Protein AF-A0ABD1PXA6-F1 (afdb_monomer)

Sequence (136 aa):
MIGEETRKWAMEKWSGKPNVLVAFVGSGSNALGLFHEFIRDENVRLIGVEAAGNGIGTGKHSTTLAKGQVGVYHGTMSYLLQDDEGQIIESHSIGVRLEYPRVSPELSFLKDIGRAEFYTITYEEALQGKHLCISI

Radius of gyration: 15.84 Å; Cα contacts (8 Å, |Δi|>4): 248; chains: 1; bounding box: 45×28×35 Å

Structure (mmCIF, N/CA/C/O backbone):
data_AF-A0ABD1PXA6-F1
#
_entry.id   AF-A0ABD1PXA6-F1
#
loop_
_atom_site.group_PDB
_atom_site.id
_atom_site.type_symbol
_atom_site.label_atom_id
_atom_site.label_alt_id
_atom_site.label_comp_id
_atom_site.label_asym_id
_atom_site.label_entity_id
_atom_site.label_seq_id
_atom_site.pdbx_PDB_ins_code
_atom_site.Cartn_x
_atom_site.Cartn_y
_atom_site.Cartn_z
_atom_site.occupancy
_atom_site.B_iso_or_equiv
_atom_site.auth_seq_id
_atom_site.auth_comp_id
_atom_site.auth_asym_id
_atom_site.auth_atom_id
_atom_site.pdbx_PDB_model_num
ATOM 1 N N . MET A 1 1 ? 13.189 9.385 -9.444 1.00 71.06 1 MET A N 1
ATOM 2 C CA . MET A 1 1 ? 12.678 9.231 -8.055 1.00 71.06 1 MET A CA 1
ATOM 3 C C . MET A 1 1 ? 12.329 7.761 -7.808 1.00 71.06 1 MET A C 1
ATOM 5 O O . MET A 1 1 ? 11.648 7.200 -8.653 1.00 71.06 1 MET A O 1
ATOM 9 N N . ILE A 1 2 ? 12.850 7.148 -6.730 1.00 95.12 2 ILE A N 1
ATOM 10 C CA . ILE A 1 2 ? 12.773 5.728 -6.281 1.00 95.12 2 ILE A CA 1
ATOM 11 C C . ILE A 1 2 ? 12.574 4.657 -7.373 1.00 95.12 2 ILE A C 1
ATOM 13 O O . ILE A 1 2 ? 13.505 3.901 -7.640 1.00 95.12 2 ILE A O 1
ATOM 17 N N . GLY A 1 3 ? 11.393 4.537 -7.987 1.00 96.19 3 GLY A N 1
ATOM 18 C CA . GLY A 1 3 ? 11.110 3.546 -9.033 1.00 96.19 3 GLY A CA 1
ATOM 19 C C . GLY A 1 3 ? 12.040 3.646 -10.248 1.00 96.19 3 GLY A C 1
ATOM 20 O O . GLY A 1 3 ? 12.541 2.628 -10.720 1.00 96.19 3 GLY A O 1
ATOM 21 N N . GLU A 1 4 ? 12.358 4.860 -10.703 1.00 96.19 4 GLU A N 1
ATOM 22 C CA . GLU A 1 4 ? 13.308 5.081 -11.811 1.00 96.19 4 GLU A CA 1
ATOM 23 C C . GLU A 1 4 ? 14.719 4.576 -11.468 1.00 96.19 4 GLU A C 1
ATOM 25 O O . GLU A 1 4 ? 15.359 3.892 -12.268 1.00 96.19 4 GLU A O 1
ATOM 30 N N . GLU A 1 5 ? 15.195 4.875 -10.255 1.00 96.81 5 GLU A N 1
ATOM 31 C CA . GLU A 1 5 ? 16.501 4.419 -9.763 1.00 96.81 5 GLU A CA 1
ATOM 32 C C . GLU A 1 5 ? 16.506 2.902 -9.581 1.00 96.81 5 GLU A C 1
ATOM 34 O O . GLU A 1 5 ? 17.450 2.230 -9.986 1.00 96.81 5 GLU A O 1
ATOM 39 N N . THR A 1 6 ? 15.405 2.351 -9.067 1.00 96.94 6 THR A N 1
ATOM 40 C CA . THR A 1 6 ? 15.202 0.908 -8.921 1.00 96.94 6 THR A CA 1
ATOM 41 C C . THR A 1 6 ? 15.267 0.214 -10.276 1.00 96.94 6 THR A C 1
ATOM 43 O O . THR A 1 6 ? 15.970 -0.785 -10.409 1.00 96.94 6 THR A O 1
ATOM 46 N N . ARG A 1 7 ? 14.592 0.741 -11.308 1.00 96.00 7 ARG A N 1
ATOM 47 C CA . ARG A 1 7 ? 14.662 0.193 -12.670 1.00 96.00 7 ARG A CA 1
ATOM 48 C C . ARG A 1 7 ? 16.084 0.263 -13.211 1.00 96.00 7 ARG A C 1
ATOM 50 O O . ARG A 1 7 ? 16.569 -0.727 -13.754 1.00 96.00 7 ARG A O 1
ATOM 57 N N . LYS A 1 8 ? 16.745 1.414 -13.064 1.00 96.56 8 LYS A N 1
ATOM 58 C CA . LYS A 1 8 ? 18.124 1.605 -13.518 1.00 96.56 8 LYS A CA 1
ATOM 59 C C . LYS A 1 8 ? 19.056 0.573 -12.879 1.00 96.56 8 LYS A C 1
ATOM 61 O O . LYS A 1 8 ? 19.740 -0.151 -13.596 1.00 96.56 8 LYS A O 1
ATOM 66 N N . TRP A 1 9 ? 19.033 0.447 -11.554 1.00 96.75 9 TRP A N 1
ATOM 67 C CA . TRP A 1 9 ? 19.874 -0.511 -10.838 1.00 96.75 9 TRP A CA 1
ATOM 68 C C . TRP A 1 9 ? 19.517 -1.962 -11.152 1.00 96.75 9 TRP A C 1
ATOM 70 O O . TRP A 1 9 ? 20.418 -2.781 -11.289 1.00 96.75 9 TRP A O 1
ATOM 80 N N . ALA A 1 10 ? 18.235 -2.288 -11.316 1.00 95.69 10 ALA A N 1
ATOM 81 C CA . ALA A 1 10 ? 17.795 -3.625 -11.710 1.00 95.69 10 ALA A CA 1
ATOM 82 C C . ALA A 1 10 ? 18.392 -4.040 -13.067 1.00 95.69 10 ALA A C 1
ATOM 84 O O . ALA A 1 10 ? 18.964 -5.125 -13.208 1.00 95.69 10 ALA A O 1
ATOM 85 N N . MET A 1 11 ? 18.347 -3.132 -14.045 1.00 95.44 11 MET A N 1
ATOM 86 C CA . MET A 1 11 ? 18.968 -3.346 -15.351 1.00 95.44 11 MET A CA 1
ATOM 87 C C . MET A 1 11 ? 20.491 -3.483 -15.244 1.00 95.44 11 MET A C 1
ATOM 89 O O . MET A 1 11 ? 21.056 -4.395 -15.841 1.00 95.44 11 MET A O 1
ATOM 93 N N . GLU A 1 12 ? 21.156 -2.635 -14.456 1.00 96.81 12 GLU A N 1
ATOM 94 C CA . GLU A 1 12 ? 22.614 -2.680 -14.267 1.00 96.81 12 GLU A CA 1
ATOM 95 C C . GLU A 1 12 ? 23.095 -3.941 -13.527 1.00 96.81 12 GLU A C 1
ATOM 97 O O . GLU A 1 12 ? 24.168 -4.460 -13.829 1.00 96.81 12 GLU A O 1
ATOM 102 N N . LYS A 1 13 ? 22.335 -4.435 -12.541 1.00 95.69 13 LYS A N 1
ATOM 103 C CA . LYS A 1 13 ? 22.764 -5.522 -11.645 1.00 95.69 13 LYS A CA 1
ATOM 104 C C . LYS A 1 13 ? 22.387 -6.913 -12.136 1.00 95.69 13 LYS A C 1
ATOM 106 O O . LYS A 1 13 ? 23.161 -7.841 -11.920 1.00 95.69 13 LYS A O 1
ATOM 111 N N . TRP A 1 14 ? 21.224 -7.076 -12.762 1.00 94.38 14 TRP A N 1
ATOM 112 C CA . TRP A 1 14 ? 20.739 -8.393 -13.194 1.00 94.38 14 TRP A CA 1
ATOM 113 C C . TRP A 1 14 ? 20.092 -8.392 -14.586 1.00 94.38 14 TRP A C 1
ATOM 115 O O . TRP A 1 14 ? 19.471 -9.380 -14.966 1.00 94.38 14 TRP A O 1
ATOM 125 N N . SER A 1 15 ? 20.262 -7.318 -15.373 1.00 94.38 15 SER A N 1
ATOM 126 C CA . SER A 1 15 ? 19.798 -7.227 -1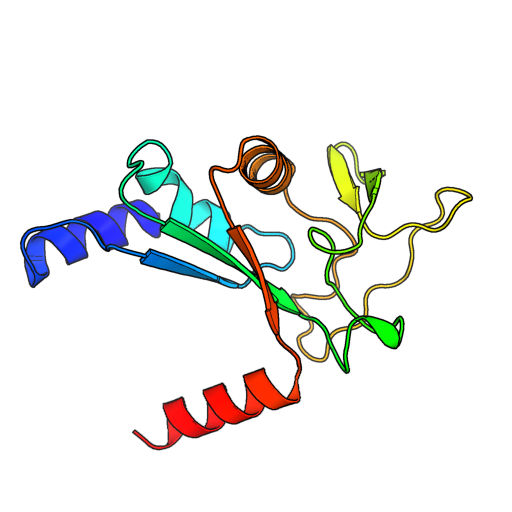6.771 1.00 94.38 15 SER A CA 1
ATOM 127 C C . SER A 1 15 ? 18.297 -7.477 -16.952 1.00 94.38 15 SER A C 1
ATOM 129 O O . SER A 1 15 ? 17.867 -8.085 -17.931 1.00 94.38 15 SER A O 1
ATOM 131 N N . GLY A 1 16 ? 17.477 -7.001 -16.014 1.00 93.50 16 GLY A N 1
ATOM 132 C CA . GLY A 1 16 ? 16.036 -7.206 -16.084 1.00 93.50 16 GLY A CA 1
ATOM 133 C C . GLY A 1 16 ? 15.242 -6.354 -15.107 1.00 93.50 16 GLY A C 1
ATOM 134 O O . GLY A 1 16 ? 15.775 -5.501 -14.401 1.00 93.50 16 GLY A O 1
ATOM 135 N N . LYS A 1 17 ? 13.934 -6.606 -15.060 1.00 94.69 17 LYS A N 1
ATOM 136 C CA . LYS A 1 17 ? 13.003 -5.962 -14.125 1.00 94.69 17 LYS A CA 1
ATOM 137 C C . LYS A 1 17 ? 12.829 -6.845 -12.880 1.00 94.69 17 LYS A C 1
ATOM 139 O O . LYS A 1 17 ? 12.954 -8.063 -13.000 1.00 94.69 17 LYS A O 1
ATOM 144 N N . PRO A 1 18 ? 12.536 -6.272 -11.702 1.00 95.94 18 PRO A N 1
ATOM 145 C CA . PRO A 1 18 ? 12.113 -7.057 -10.544 1.00 95.94 18 PRO A CA 1
ATOM 146 C C . PRO A 1 18 ? 10.853 -7.866 -10.873 1.00 95.94 18 PRO A C 1
ATOM 148 O O . PRO A 1 18 ? 9.990 -7.370 -11.588 1.00 95.94 18 PRO A O 1
ATOM 151 N N . ASN A 1 19 ? 10.693 -9.069 -10.320 1.00 96.81 19 ASN A N 1
ATOM 152 C CA . ASN A 1 19 ? 9.416 -9.794 -10.421 1.00 96.81 19 ASN A CA 1
ATOM 153 C C . ASN A 1 19 ? 8.351 -9.221 -9.477 1.00 96.81 19 ASN A C 1
ATOM 155 O O . ASN A 1 19 ? 7.156 -9.282 -9.761 1.00 96.81 19 ASN A O 1
ATOM 159 N N . VAL A 1 20 ? 8.792 -8.685 -8.339 1.00 97.94 20 VAL A N 1
ATOM 160 C CA . VAL A 1 20 ? 7.932 -8.170 -7.278 1.00 97.94 20 VAL A CA 1
ATOM 161 C C . VAL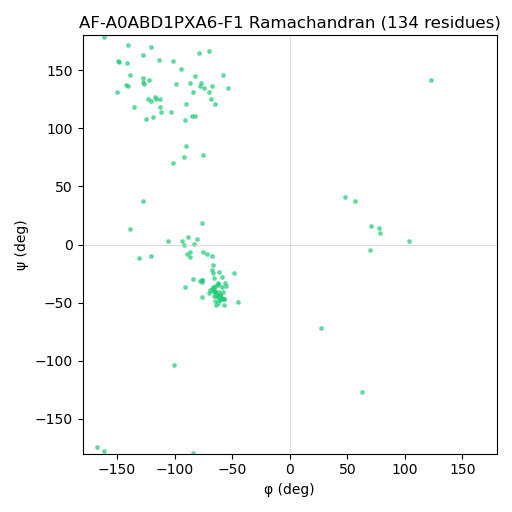 A 1 20 ? 8.556 -6.901 -6.714 1.00 97.94 20 VAL A C 1
ATOM 163 O O . VAL A 1 20 ? 9.759 -6.855 -6.456 1.00 97.94 20 VAL A O 1
ATOM 166 N N . LEU A 1 21 ? 7.727 -5.887 -6.503 1.00 97.94 21 LEU A N 1
ATOM 167 C CA . LEU A 1 21 ? 8.048 -4.698 -5.729 1.00 97.94 21 LEU A CA 1
ATOM 168 C C . LEU A 1 21 ? 7.192 -4.703 -4.474 1.00 97.94 21 LEU A C 1
ATOM 170 O O . LEU A 1 21 ? 5.969 -4.784 -4.562 1.00 97.94 21 LEU A O 1
ATOM 174 N N . VAL A 1 22 ? 7.838 -4.600 -3.318 1.00 97.25 22 VAL A N 1
ATOM 175 C CA . VAL A 1 22 ? 7.159 -4.555 -2.025 1.00 97.25 22 VAL A CA 1
ATOM 176 C C . VAL A 1 22 ? 7.450 -3.213 -1.380 1.00 97.25 22 VAL A C 1
ATOM 178 O O . VAL A 1 22 ? 8.610 -2.823 -1.241 1.00 97.25 22 VAL A O 1
ATOM 181 N N . ALA A 1 23 ? 6.398 -2.507 -0.987 1.00 95.19 23 ALA A N 1
ATOM 182 C CA . ALA A 1 23 ? 6.513 -1.272 -0.237 1.00 95.19 23 ALA A CA 1
ATOM 183 C C . ALA A 1 23 ? 5.469 -1.224 0.865 1.00 95.19 23 ALA A C 1
ATOM 185 O O . ALA A 1 23 ? 4.342 -1.693 0.738 1.00 95.19 23 ALA A O 1
ATOM 186 N N . PHE A 1 24 ? 5.860 -0.611 1.964 1.00 90.81 24 PHE A N 1
ATOM 187 C CA . PHE A 1 24 ? 4.970 -0.392 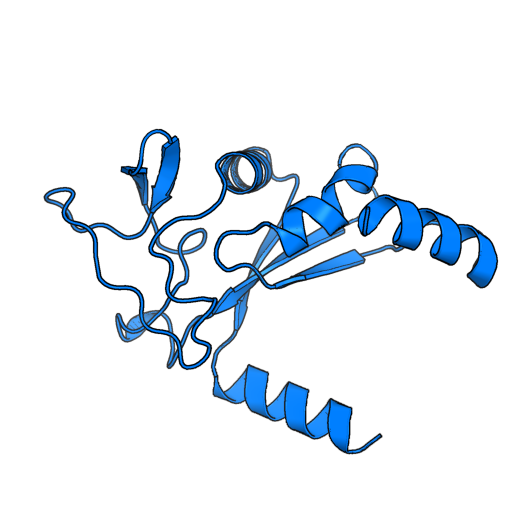3.078 1.00 90.81 24 PHE A CA 1
ATOM 188 C C . PHE A 1 24 ? 4.093 0.847 2.857 1.00 90.81 24 PHE A C 1
ATOM 190 O O . PHE A 1 24 ? 4.563 1.825 2.280 1.00 90.81 24 PHE A O 1
ATOM 197 N N . VAL A 1 25 ? 2.846 0.822 3.321 1.00 90.44 25 VAL A N 1
ATOM 198 C CA . VAL A 1 25 ? 1.793 1.794 3.009 1.00 90.44 25 VAL A CA 1
ATOM 199 C C . VAL A 1 25 ? 1.234 2.384 4.305 1.00 90.44 25 VAL A C 1
ATOM 201 O O . VAL A 1 25 ? 0.537 1.719 5.063 1.00 90.44 25 VAL A O 1
ATOM 204 N N . GLY A 1 26 ? 1.568 3.654 4.547 1.00 85.19 26 GLY A N 1
ATOM 205 C CA . GLY A 1 26 ? 0.812 4.553 5.427 1.00 85.19 26 GLY A CA 1
ATOM 206 C C . GLY A 1 26 ? -0.066 5.464 4.570 1.00 85.19 26 GLY A C 1
ATOM 207 O O . GLY A 1 26 ? -1.022 5.016 3.952 1.00 85.19 26 GLY A O 1
ATOM 208 N N . SER A 1 27 ? 0.339 6.727 4.399 1.00 82.75 27 SER A N 1
ATOM 209 C CA . SER A 1 27 ? -0.283 7.623 3.405 1.00 82.75 27 SER A CA 1
ATOM 210 C C . SER A 1 27 ? -0.023 7.209 1.946 1.00 82.75 27 SER A C 1
ATOM 212 O O . SER A 1 27 ? -0.787 7.580 1.054 1.00 82.75 27 SER A O 1
ATOM 214 N N . GLY A 1 28 ? 1.045 6.435 1.702 1.00 89.06 28 GLY A N 1
ATOM 215 C CA . GLY A 1 28 ? 1.319 5.778 0.420 1.00 89.06 28 GLY A CA 1
ATOM 216 C C . GLY A 1 28 ? 2.394 6.408 -0.470 1.00 89.06 28 GLY A C 1
ATOM 217 O O . GLY A 1 28 ? 2.627 5.913 -1.569 1.00 89.06 28 GLY A O 1
ATOM 218 N N . SER A 1 29 ? 3.075 7.472 -0.035 1.00 91.31 29 SER A N 1
ATOM 219 C CA . SER A 1 29 ? 4.025 8.207 -0.891 1.00 91.31 29 SER A CA 1
ATOM 220 C C . SER A 1 29 ? 5.254 7.394 -1.323 1.00 91.31 29 SER A C 1
ATOM 222 O O . SER A 1 29 ? 5.668 7.469 -2.477 1.00 91.31 29 SER A O 1
ATOM 224 N N . ASN A 1 30 ? 5.829 6.592 -0.426 1.00 92.50 30 ASN A N 1
ATOM 225 C CA . ASN A 1 30 ? 6.9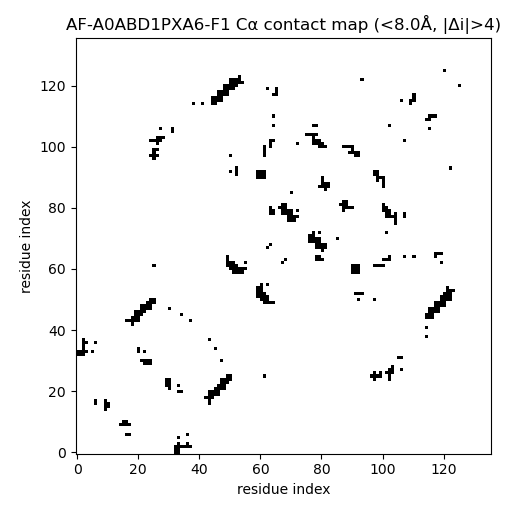51 5.697 -0.730 1.00 92.50 30 ASN A CA 1
ATOM 226 C C . ASN A 1 30 ? 6.548 4.585 -1.715 1.00 92.50 30 ASN A C 1
ATOM 228 O O . ASN A 1 30 ? 7.282 4.314 -2.662 1.00 92.50 30 ASN A O 1
ATOM 232 N N . ALA A 1 31 ? 5.381 3.972 -1.507 1.00 94.62 31 ALA A N 1
ATOM 233 C CA . ALA A 1 31 ? 4.842 2.917 -2.348 1.00 94.62 31 ALA A CA 1
ATOM 234 C C . ALA A 1 31 ? 4.539 3.453 -3.744 1.00 94.62 31 ALA A C 1
ATOM 236 O O . ALA A 1 31 ? 5.019 2.893 -4.723 1.00 94.62 31 ALA A O 1
ATOM 237 N N . LEU A 1 32 ? 3.852 4.594 -3.844 1.00 94.25 32 LEU A N 1
ATOM 238 C CA . LEU A 1 32 ? 3.586 5.236 -5.127 1.00 94.25 32 LEU A CA 1
ATOM 239 C C . LEU A 1 32 ? 4.890 5.618 -5.843 1.00 94.25 32 LEU A C 1
ATOM 241 O O . LEU A 1 32 ? 5.035 5.335 -7.028 1.00 94.25 32 LEU A O 1
ATOM 245 N N . GLY A 1 33 ? 5.867 6.180 -5.123 1.00 95.56 33 GLY A N 1
ATOM 246 C CA . GLY A 1 33 ? 7.176 6.527 -5.684 1.00 95.56 33 GLY A CA 1
ATOM 247 C C . GLY A 1 33 ? 7.970 5.324 -6.205 1.00 95.56 33 GLY A C 1
ATOM 248 O O . GLY A 1 33 ? 8.686 5.451 -7.199 1.00 95.56 33 GLY A O 1
ATOM 249 N N . LEU A 1 34 ? 7.840 4.155 -5.570 1.00 97.06 34 LEU A N 1
ATOM 250 C CA . LEU A 1 34 ? 8.444 2.907 -6.043 1.00 97.06 34 LEU A CA 1
ATOM 251 C C . LEU A 1 34 ? 7.673 2.317 -7.233 1.00 97.06 34 LEU A C 1
ATOM 253 O O . LEU A 1 34 ? 8.278 1.890 -8.214 1.00 97.06 34 LEU A O 1
ATOM 257 N N . PHE A 1 35 ? 6.343 2.284 -7.147 1.00 97.06 35 PHE A N 1
ATOM 258 C CA . PHE A 1 35 ? 5.479 1.603 -8.110 1.00 97.06 35 PHE A CA 1
ATOM 259 C C . PHE A 1 35 ? 5.304 2.365 -9.413 1.00 97.06 35 PHE A C 1
ATOM 261 O O . PHE A 1 35 ? 5.145 1.718 -10.444 1.00 97.06 35 PHE A O 1
ATOM 268 N N . HIS A 1 36 ? 5.331 3.702 -9.377 1.00 95.38 36 HIS A N 1
ATOM 269 C CA . HIS A 1 36 ? 4.996 4.584 -10.500 1.00 95.38 36 HIS A CA 1
ATOM 270 C C . HIS A 1 36 ? 5.622 4.128 -11.821 1.00 95.38 36 HIS A C 1
ATOM 272 O O . HIS A 1 36 ? 4.931 3.951 -12.822 1.00 95.38 36 HIS A O 1
ATOM 278 N N . GLU A 1 37 ? 6.922 3.851 -11.788 1.00 96.31 37 GLU A N 1
ATOM 279 C CA . GLU A 1 37 ? 7.688 3.465 -12.968 1.00 96.31 37 GLU A CA 1
ATOM 280 C C . GLU A 1 37 ? 7.270 2.098 -13.539 1.00 96.31 37 GLU A C 1
ATOM 282 O O . GLU A 1 37 ? 7.423 1.845 -14.731 1.00 96.31 37 GLU A O 1
ATOM 287 N N . PHE A 1 38 ? 6.700 1.217 -12.718 1.00 97.12 38 PHE A N 1
ATOM 288 C CA . PHE A 1 38 ? 6.365 -0.167 -13.056 1.00 97.12 38 PHE A CA 1
ATOM 289 C C . PHE A 1 38 ? 4.863 -0.403 -13.261 1.00 97.12 38 PHE A C 1
ATOM 291 O O . PHE A 1 38 ? 4.461 -1.530 -13.548 1.00 97.12 38 PHE A O 1
ATOM 298 N N . ILE A 1 39 ? 4.010 0.627 -13.183 1.00 96.25 39 ILE A N 1
ATOM 299 C CA . ILE A 1 39 ? 2.548 0.483 -13.343 1.00 96.25 39 ILE A CA 1
ATOM 300 C C . ILE A 1 39 ? 2.179 -0.192 -14.673 1.00 96.25 39 ILE A C 1
ATOM 302 O O . ILE A 1 39 ? 1.248 -0.988 -14.709 1.00 96.25 39 ILE A O 1
ATOM 306 N N . ARG A 1 40 ? 2.919 0.057 -15.757 1.00 96.62 40 ARG A N 1
ATOM 307 C CA . ARG A 1 40 ? 2.657 -0.562 -17.072 1.00 96.62 40 ARG A CA 1
ATOM 308 C C . ARG A 1 40 ? 3.315 -1.930 -17.269 1.00 96.62 40 ARG A C 1
ATOM 310 O O . ARG A 1 40 ? 3.079 -2.579 -18.280 1.00 96.62 40 ARG A O 1
ATOM 317 N N . ASP A 1 41 ? 4.146 -2.367 -16.329 1.00 97.06 41 ASP A N 1
ATOM 318 C CA . ASP A 1 41 ? 4.820 -3.659 -16.400 1.00 97.06 41 ASP A CA 1
ATOM 319 C C . ASP A 1 41 ? 3.963 -4.745 -15.735 1.00 97.06 41 ASP A C 1
ATOM 321 O O . ASP A 1 41 ? 4.157 -5.062 -14.565 1.00 97.06 41 ASP A O 1
ATOM 325 N N . GLU A 1 42 ? 3.019 -5.331 -16.473 1.00 95.00 42 GLU A N 1
ATOM 326 C CA . GLU A 1 42 ? 2.045 -6.306 -15.936 1.00 95.00 42 GLU A CA 1
ATOM 327 C C . GLU A 1 42 ? 2.689 -7.554 -15.308 1.00 95.00 42 GLU A C 1
ATOM 329 O O . GLU A 1 42 ? 2.161 -8.120 -14.356 1.00 95.00 42 GLU A O 1
ATOM 334 N N . ASN A 1 43 ? 3.880 -7.939 -15.774 1.00 95.75 43 ASN A N 1
ATOM 335 C CA . ASN A 1 43 ? 4.653 -9.054 -15.213 1.00 95.75 43 ASN A CA 1
ATOM 336 C C . ASN A 1 43 ? 5.334 -8.719 -13.871 1.00 95.75 43 ASN A C 1
ATOM 338 O O . ASN A 1 43 ? 5.955 -9.593 -13.264 1.00 95.75 43 ASN A O 1
ATOM 342 N N . VAL A 1 44 ? 5.269 -7.460 -13.427 1.00 97.88 44 VAL A N 1
ATOM 343 C CA . VAL A 1 44 ? 5.830 -6.990 -12.157 1.00 97.88 44 VAL A CA 1
ATOM 344 C C . VAL A 1 44 ? 4.696 -6.829 -11.157 1.00 97.88 44 VAL A C 1
ATOM 346 O O . VAL A 1 44 ? 3.832 -5.956 -11.298 1.00 97.88 44 VAL A O 1
ATOM 349 N N . ARG A 1 45 ? 4.714 -7.656 -10.113 1.00 98.25 45 ARG A N 1
ATOM 350 C CA . ARG A 1 45 ? 3.740 -7.579 -9.021 1.00 98.25 45 ARG A CA 1
ATOM 351 C C . ARG A 1 45 ? 4.043 -6.381 -8.130 1.00 98.25 45 ARG A C 1
ATOM 353 O O . ARG A 1 45 ? 5.197 -6.161 -7.762 1.00 98.25 45 ARG A O 1
ATOM 360 N N . LEU A 1 46 ? 3.011 -5.620 -7.780 1.00 98.38 46 LEU A N 1
ATOM 361 C CA . LEU A 1 46 ? 3.110 -4.446 -6.913 1.00 98.38 46 LEU A CA 1
ATOM 362 C C . LEU A 1 46 ? 2.399 -4.767 -5.605 1.00 98.38 46 LEU A C 1
ATOM 364 O O . LEU A 1 46 ? 1.190 -4.975 -5.609 1.00 98.38 46 LEU A O 1
ATOM 368 N N . ILE A 1 47 ? 3.149 -4.835 -4.509 1.00 98.12 47 ILE A N 1
ATOM 369 C CA . ILE A 1 47 ? 2.648 -5.279 -3.210 1.00 98.12 47 ILE A CA 1
ATOM 370 C C . ILE A 1 47 ? 2.781 -4.147 -2.197 1.00 98.12 47 ILE A C 1
ATOM 372 O O . ILE A 1 47 ? 3.885 -3.797 -1.770 1.00 98.12 47 ILE A O 1
ATOM 376 N N . GLY A 1 48 ? 1.643 -3.586 -1.802 1.00 95.75 48 GLY A N 1
ATOM 377 C CA . GLY A 1 48 ? 1.521 -2.687 -0.665 1.00 95.75 48 GLY A CA 1
ATOM 378 C C . GLY A 1 48 ? 1.303 -3.466 0.632 1.00 95.75 48 GLY A C 1
ATOM 379 O O . GLY A 1 48 ? 0.537 -4.426 0.663 1.00 95.75 48 GLY A O 1
ATOM 380 N N . VAL A 1 49 ? 1.951 -3.056 1.719 1.00 93.50 49 VAL A N 1
ATOM 381 C CA . VAL A 1 49 ? 1.757 -3.663 3.046 1.00 93.50 49 VAL A CA 1
ATOM 382 C C . VAL A 1 49 ? 1.273 -2.603 4.028 1.00 93.50 49 VAL A C 1
ATOM 384 O O . VAL A 1 49 ? 1.950 -1.601 4.199 1.00 93.50 49 VAL A O 1
ATOM 387 N N . GLU A 1 50 ? 0.135 -2.804 4.683 1.00 89.56 50 GLU A N 1
ATOM 388 C CA . GLU A 1 50 ? -0.416 -1.904 5.706 1.00 89.56 50 GLU A CA 1
ATOM 389 C C . GLU A 1 50 ? -0.160 -2.430 7.128 1.00 89.56 50 GLU A C 1
ATOM 391 O O . GLU A 1 50 ? 0.026 -3.629 7.350 1.00 89.56 50 GLU A O 1
ATOM 396 N N . ALA A 1 51 ? -0.183 -1.543 8.126 1.00 86.62 51 ALA A N 1
ATOM 397 C CA . ALA A 1 51 ? -0.041 -1.936 9.528 1.00 86.62 51 ALA A CA 1
ATOM 398 C C . ALA A 1 51 ? -1.371 -2.426 10.124 1.00 86.62 51 ALA A C 1
ATOM 400 O O . ALA A 1 51 ? -2.263 -1.627 10.419 1.00 86.62 51 ALA A O 1
ATOM 401 N N . ALA A 1 52 ? -1.457 -3.729 10.406 1.00 86.44 52 ALA A N 1
ATOM 402 C CA . ALA A 1 52 ? -2.555 -4.358 11.149 1.00 86.44 52 ALA A CA 1
ATOM 403 C C . ALA A 1 52 ? -2.552 -4.027 12.647 1.00 86.44 52 ALA A C 1
ATOM 405 O O . ALA A 1 52 ? -3.475 -4.406 13.365 1.00 86.44 52 ALA A O 1
ATOM 406 N N . GLY A 1 53 ? -1.508 -3.365 13.141 1.00 83.88 53 GLY A N 1
ATOM 407 C CA . GLY A 1 53 ? -1.342 -3.083 14.556 1.00 83.88 53 GLY A CA 1
ATOM 408 C C . GLY A 1 53 ? -1.214 -4.359 15.392 1.00 83.88 53 GLY A C 1
ATOM 409 O O . GLY A 1 53 ? -0.411 -5.238 15.075 1.00 83.88 53 GLY A O 1
ATOM 410 N N . ASN A 1 54 ? -2.050 -4.479 16.428 1.00 79.12 54 ASN A N 1
ATOM 411 C CA . ASN A 1 54 ? -2.189 -5.710 17.227 1.00 79.12 54 ASN A CA 1
ATOM 412 C C . ASN A 1 54 ? -3.087 -6.768 16.554 1.00 79.12 54 ASN A C 1
ATOM 414 O O . ASN A 1 54 ? -3.401 -7.791 17.155 1.00 79.12 54 ASN A O 1
ATOM 418 N N . GLY A 1 55 ? -3.541 -6.504 15.329 1.00 79.06 55 GLY A N 1
ATOM 419 C CA . GLY A 1 55 ? -4.459 -7.339 14.571 1.00 79.06 55 GLY A CA 1
ATOM 420 C C . GLY A 1 55 ? -5.709 -6.564 14.168 1.00 79.06 55 GLY A C 1
ATOM 421 O O . GLY A 1 55 ? -6.268 -5.789 14.947 1.00 79.06 55 GLY A O 1
ATOM 422 N N . ILE A 1 56 ? -6.189 -6.824 12.951 1.00 77.75 56 ILE A N 1
ATOM 423 C CA . ILE A 1 56 ? -7.327 -6.114 12.352 1.00 77.75 56 ILE A CA 1
ATOM 424 C C . ILE A 1 56 ? -8.603 -6.248 13.203 1.00 77.75 56 ILE A C 1
ATOM 426 O O . ILE A 1 56 ? -9.364 -5.299 13.345 1.00 77.75 56 ILE A O 1
ATOM 430 N N . GLY A 1 57 ? -8.827 -7.408 13.828 1.00 75.94 57 GLY A N 1
ATOM 431 C CA . GLY A 1 57 ? -10.011 -7.649 14.664 1.00 75.94 57 GLY A CA 1
ATOM 432 C C . GLY A 1 57 ? -10.061 -6.839 15.966 1.00 75.94 57 GLY A C 1
ATOM 433 O O . GLY A 1 57 ? -11.085 -6.847 16.638 1.00 75.94 57 GLY A O 1
ATOM 434 N N . THR A 1 58 ? -8.980 -6.147 16.340 1.00 75.88 58 THR A N 1
ATOM 435 C CA . THR A 1 58 ? -8.905 -5.386 17.600 1.00 75.88 58 THR A CA 1
ATOM 436 C C . THR A 1 58 ? -9.449 -3.961 17.489 1.00 75.88 58 THR A C 1
ATOM 438 O O . THR A 1 58 ? -9.551 -3.275 18.504 1.00 75.88 58 THR A O 1
ATOM 441 N N . GLY A 1 59 ? -9.716 -3.481 16.268 1.00 71.56 59 GLY A N 1
ATOM 442 C CA . GLY A 1 59 ? -10.029 -2.074 15.992 1.00 71.56 59 GLY A CA 1
ATOM 443 C C . GLY A 1 59 ? -8.842 -1.113 16.168 1.00 71.56 59 GLY A C 1
ATOM 444 O O . GLY A 1 59 ? -8.958 0.062 15.849 1.00 71.56 59 GLY A O 1
ATOM 445 N N . LYS A 1 60 ? -7.679 -1.593 16.635 1.00 72.56 60 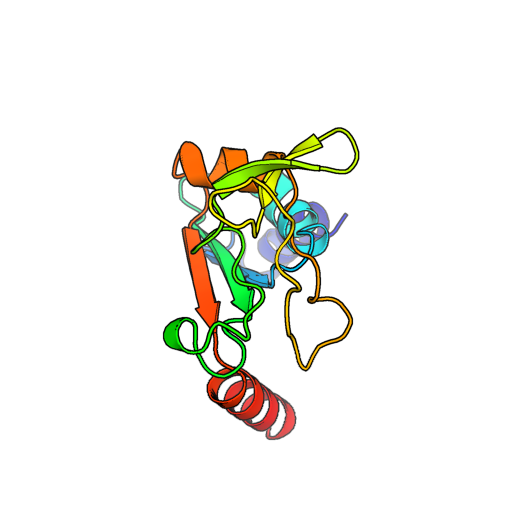LYS A N 1
ATOM 446 C CA . LYS A 1 60 ? -6.453 -0.801 16.820 1.00 72.56 60 LYS A CA 1
ATOM 447 C C . LYS A 1 60 ? -5.476 -1.050 15.675 1.00 72.56 60 LYS A C 1
ATOM 449 O O . LYS A 1 60 ? -4.445 -1.704 15.859 1.00 72.56 60 LYS A O 1
ATOM 454 N N . HIS A 1 61 ? -5.826 -0.553 14.494 1.00 75.38 61 HIS A N 1
ATOM 455 C CA . HIS A 1 61 ? -5.059 -0.751 13.265 1.00 75.38 61 HIS A CA 1
ATOM 456 C C . HIS A 1 61 ? -5.010 0.510 12.396 1.00 75.38 61 HIS A C 1
ATOM 458 O O . HIS A 1 61 ? -5.746 1.467 12.620 1.00 75.38 61 HIS A O 1
ATOM 464 N N . SER A 1 62 ? -4.185 0.471 11.349 1.00 78.38 62 SER A N 1
ATOM 465 C CA . SER A 1 62 ? -4.105 1.507 10.308 1.00 78.38 62 SER A CA 1
ATOM 466 C C . SER A 1 62 ? -4.246 0.902 8.899 1.00 78.38 62 SER A C 1
ATOM 468 O O . SER A 1 62 ? -3.558 1.299 7.966 1.00 78.38 62 SER A O 1
ATOM 470 N N . THR A 1 63 ? -5.107 -0.113 8.750 1.00 78.69 63 THR A N 1
ATOM 471 C CA . THR A 1 63 ? -5.334 -0.845 7.489 1.00 78.69 63 THR A CA 1
ATOM 472 C C . THR A 1 63 ? -6.466 -0.236 6.664 1.00 78.69 63 THR A C 1
ATOM 474 O O . THR A 1 63 ? -7.595 -0.741 6.643 1.00 78.69 63 THR A O 1
ATOM 477 N N . THR A 1 64 ? -6.181 0.890 6.023 1.00 82.44 64 THR A N 1
ATOM 478 C CA . THR A 1 64 ? -7.171 1.684 5.296 1.00 82.44 64 THR A CA 1
ATOM 479 C C . THR A 1 64 ? -7.654 0.997 4.017 1.00 82.44 64 THR A C 1
ATOM 481 O O . THR A 1 64 ? -8.848 0.986 3.738 1.00 82.44 64 THR A O 1
ATOM 484 N N . LEU A 1 65 ? -6.770 0.371 3.247 1.00 83.44 65 LEU A N 1
ATOM 485 C CA . LEU A 1 65 ? -7.130 -0.329 2.013 1.00 83.44 65 LEU A CA 1
ATOM 486 C C . LEU A 1 65 ? -7.793 -1.681 2.280 1.00 83.44 65 LEU A C 1
ATOM 488 O O . LEU A 1 65 ? -8.632 -2.106 1.480 1.00 83.44 65 LEU A O 1
ATOM 492 N N . ALA A 1 66 ? -7.446 -2.347 3.386 1.00 84.44 66 ALA A N 1
ATOM 493 C CA . ALA A 1 66 ? -8.040 -3.635 3.747 1.00 84.44 66 ALA A CA 1
ATOM 494 C C . ALA A 1 66 ? -9.385 -3.532 4.497 1.00 84.44 66 ALA A C 1
ATOM 496 O O . ALA A 1 66 ? -10.199 -4.451 4.383 1.00 84.44 66 ALA A O 1
ATOM 497 N N . LYS A 1 67 ? -9.637 -2.463 5.269 1.00 84.94 67 LYS A N 1
ATOM 498 C CA . LYS A 1 67 ? -10.871 -2.307 6.074 1.00 84.94 67 LYS A CA 1
ATOM 499 C C . LYS A 1 67 ? -11.600 -0.979 5.928 1.00 84.94 67 LYS A C 1
ATOM 501 O O . LYS A 1 67 ? -12.721 -0.871 6.415 1.00 84.94 67 LYS A O 1
ATOM 506 N N . GLY A 1 68 ? -10.988 0.010 5.295 1.00 86.06 68 GLY A N 1
ATO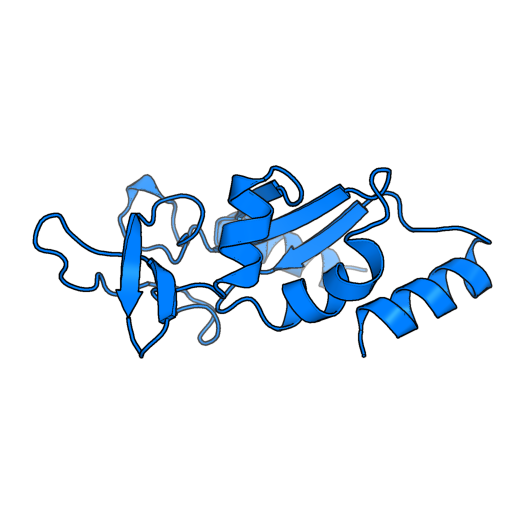M 507 C CA . GLY A 1 68 ? -11.620 1.300 5.083 1.00 86.06 68 GLY A CA 1
ATOM 508 C C . GLY A 1 68 ? -12.758 1.240 4.075 1.00 86.06 68 GLY A C 1
ATOM 509 O O . GLY A 1 68 ? -12.926 0.284 3.314 1.00 86.06 68 GLY A O 1
ATOM 510 N N . GLN A 1 69 ? -13.523 2.319 4.069 1.00 89.31 69 GLN A N 1
ATOM 511 C CA . GLN A 1 69 ? -14.608 2.571 3.138 1.00 89.31 69 GLN A CA 1
ATOM 512 C C . GLN A 1 69 ? -14.247 3.764 2.255 1.00 89.31 69 GLN A C 1
ATOM 514 O O . GLN A 1 69 ? -13.390 4.577 2.604 1.00 89.31 69 GLN A O 1
ATOM 519 N N . VAL A 1 70 ? -14.888 3.869 1.094 1.00 92.62 70 VAL A N 1
ATOM 520 C CA . VAL A 1 70 ? -14.720 5.043 0.235 1.00 92.62 70 VAL A CA 1
ATOM 521 C C . VAL A 1 70 ? -15.395 6.241 0.894 1.00 92.62 70 VAL A C 1
ATOM 523 O O . VAL A 1 70 ? -16.563 6.173 1.272 1.00 92.62 70 VAL A O 1
ATOM 526 N N . GLY A 1 71 ? -14.679 7.356 0.975 1.00 92.00 71 GLY A N 1
ATOM 527 C CA . GLY A 1 71 ? -15.232 8.619 1.447 1.00 92.00 71 GLY A CA 1
ATOM 528 C C . GLY A 1 71 ? -14.381 9.809 1.020 1.00 92.00 71 GLY A C 1
ATOM 529 O O . GLY A 1 71 ? -13.380 9.661 0.312 1.00 92.00 71 GLY A O 1
ATOM 530 N N . VAL A 1 72 ? -14.787 11.004 1.450 1.00 91.12 72 VAL A N 1
ATOM 531 C CA . VAL A 1 72 ? -14.076 12.254 1.166 1.00 91.12 72 VAL A CA 1
ATOM 532 C C . VAL A 1 72 ? -13.499 12.809 2.456 1.00 91.12 72 VAL A C 1
ATOM 534 O O . VAL A 1 72 ? -14.230 13.172 3.371 1.00 91.12 72 VAL A O 1
ATOM 537 N N . TYR A 1 73 ? -12.177 12.929 2.502 1.00 87.19 73 TYR A N 1
ATOM 538 C CA . TYR A 1 73 ? -11.473 13.512 3.637 1.00 87.19 73 TYR A CA 1
ATOM 539 C C . TYR A 1 73 ? -10.295 14.352 3.146 1.00 87.19 73 TYR A C 1
ATOM 541 O O . TYR A 1 73 ? -9.589 13.972 2.206 1.00 87.19 73 TYR A O 1
ATOM 549 N N . HIS A 1 74 ? -10.114 15.531 3.751 1.00 87.75 74 HIS A N 1
ATOM 550 C CA . HIS A 1 74 ? -9.084 16.510 3.374 1.00 87.75 74 HIS A CA 1
ATOM 551 C C . HIS A 1 74 ? -9.014 16.798 1.857 1.00 87.75 74 HIS A C 1
ATOM 553 O O . HIS A 1 74 ? -7.934 16.903 1.280 1.00 87.75 74 HIS A O 1
ATOM 559 N N . GLY A 1 75 ? -10.175 16.914 1.200 1.00 89.00 75 GLY A N 1
ATOM 560 C CA . GLY A 1 75 ? -10.270 17.296 -0.214 1.00 89.00 75 GLY A CA 1
ATOM 561 C C . GLY A 1 75 ? -9.970 16.182 -1.223 1.00 89.00 75 GLY A C 1
ATOM 562 O O . GLY A 1 75 ? -9.860 16.468 -2.412 1.00 89.00 75 GLY A O 1
ATOM 563 N N . THR A 1 76 ? -9.851 14.924 -0.786 1.00 89.69 76 THR A N 1
ATOM 564 C CA . THR A 1 76 ? -9.633 13.772 -1.680 1.00 89.69 76 THR A CA 1
ATOM 565 C C . THR A 1 76 ? -10.655 12.670 -1.430 1.00 89.69 76 THR A C 1
ATOM 567 O O . THR A 1 76 ? -10.963 12.387 -0.273 1.00 89.69 76 THR A O 1
ATOM 570 N N . MET A 1 77 ? -11.147 12.039 -2.504 1.00 91.06 77 MET A N 1
ATOM 571 C CA . MET A 1 77 ? -11.954 10.819 -2.429 1.00 91.06 77 MET A CA 1
ATOM 572 C C . MET A 1 77 ? -11.032 9.600 -2.483 1.00 91.06 77 MET A C 1
ATOM 574 O O . MET A 1 77 ? -10.257 9.460 -3.429 1.00 91.06 77 MET A O 1
ATOM 578 N N . SER A 1 78 ? -11.069 8.758 -1.456 1.00 92.81 78 SER A N 1
ATOM 579 C CA . SER A 1 78 ? -10.180 7.598 -1.319 1.00 92.81 78 SER A CA 1
ATOM 580 C C . SER A 1 78 ? -10.760 6.602 -0.314 1.00 92.81 78 SER A C 1
ATOM 582 O O . SER A 1 78 ? -11.795 6.876 0.293 1.00 92.81 78 SER A O 1
ATOM 584 N N . TYR A 1 79 ? -10.086 5.471 -0.095 1.00 91.19 79 TYR A N 1
ATOM 585 C CA . TYR A 1 79 ? -10.351 4.659 1.089 1.00 91.19 79 TYR A CA 1
ATOM 586 C C . TYR A 1 79 ? -9.914 5.416 2.350 1.00 91.19 79 TYR A C 1
ATOM 588 O O . TYR A 1 79 ? -8.830 6.017 2.387 1.00 91.19 79 TYR A O 1
ATOM 596 N N . LEU A 1 80 ? -10.760 5.371 3.377 1.00 91.19 80 LEU A N 1
ATOM 597 C CA . LEU A 1 80 ? -10.496 5.910 4.704 1.00 91.19 80 LEU A CA 1
ATOM 598 C C . LEU A 1 80 ? -11.195 5.094 5.803 1.00 91.19 80 LEU A C 1
ATOM 600 O O . LEU A 1 80 ? -12.148 4.359 5.542 1.00 91.19 80 LEU A O 1
ATOM 604 N N . LEU A 1 81 ? -10.685 5.181 7.030 1.00 88.19 81 LEU A N 1
ATOM 605 C CA . LEU A 1 81 ? -11.280 4.541 8.202 1.00 88.19 81 LEU A CA 1
ATOM 606 C C . LEU A 1 81 ? -12.366 5.458 8.774 1.00 88.19 81 LEU A C 1
ATOM 608 O O . LEU A 1 81 ? -12.063 6.523 9.309 1.00 88.19 81 LEU A O 1
ATOM 612 N N . GLN A 1 82 ? -13.621 5.040 8.647 1.00 89.81 82 GLN A N 1
ATOM 613 C CA . GLN A 1 82 ? -14.791 5.761 9.143 1.00 89.81 82 GLN A CA 1
ATOM 614 C C . GLN A 1 82 ? -15.822 4.788 9.718 1.00 89.81 82 GLN A C 1
ATOM 616 O O . GLN A 1 82 ? -15.818 3.607 9.358 1.00 89.81 82 GLN A O 1
ATOM 621 N N . ASP A 1 83 ? -16.675 5.284 10.608 1.00 88.25 83 ASP A N 1
ATOM 622 C CA . ASP A 1 83 ? -17.839 4.552 11.103 1.00 88.25 83 ASP A CA 1
ATOM 623 C C . ASP A 1 83 ? -19.049 4.688 10.162 1.00 88.25 83 ASP A C 1
ATOM 625 O O . ASP A 1 83 ? -18.984 5.335 9.112 1.00 88.25 83 ASP A O 1
ATOM 629 N N . ASP A 1 84 ? -20.164 4.062 10.539 1.00 87.81 84 ASP A N 1
ATOM 630 C CA . ASP A 1 84 ? -21.397 4.057 9.743 1.00 87.81 84 ASP A CA 1
ATOM 631 C C . ASP A 1 84 ? -22.048 5.450 9.626 1.00 87.81 84 ASP A C 1
ATOM 633 O O . ASP A 1 84 ? -22.867 5.677 8.733 1.00 87.81 84 ASP A O 1
ATOM 637 N N . GLU A 1 85 ? -21.676 6.396 10.493 1.00 90.50 85 GLU A N 1
ATOM 638 C CA . GLU A 1 85 ? -22.112 7.795 10.440 1.00 90.50 85 GLU A CA 1
ATOM 639 C C . GLU A 1 85 ? -21.148 8.677 9.623 1.00 90.50 85 GLU A C 1
ATOM 641 O O . GLU A 1 85 ? -21.385 9.876 9.452 1.00 90.50 85 GLU A O 1
ATOM 646 N N . GLY A 1 86 ? -20.067 8.096 9.089 1.00 86.31 86 GLY A N 1
ATOM 647 C CA . GLY A 1 86 ? -19.034 8.801 8.335 1.00 86.31 86 GLY A CA 1
ATOM 648 C C . GLY A 1 86 ? -18.055 9.585 9.211 1.00 86.31 86 GLY A C 1
ATOM 649 O O . GLY A 1 86 ? -17.321 10.431 8.693 1.00 86.31 86 GLY A O 1
ATOM 650 N N . GLN A 1 87 ? -18.025 9.336 10.524 1.00 89.19 87 GLN A N 1
ATOM 651 C CA . GLN A 1 87 ? -17.024 9.920 11.415 1.00 89.19 87 GLN A CA 1
ATOM 652 C C . GLN A 1 87 ? -15.698 9.185 11.262 1.00 89.19 87 GLN A C 1
ATOM 654 O O . GLN A 1 87 ? -15.650 7.960 11.166 1.00 89.19 87 GLN A O 1
ATOM 659 N N . ILE A 1 88 ? -14.598 9.937 11.261 1.00 88.31 88 ILE A N 1
ATOM 660 C CA . ILE A 1 88 ? -13.256 9.370 11.116 1.00 88.31 88 ILE A CA 1
ATOM 661 C C . ILE A 1 88 ? -12.897 8.552 12.354 1.00 88.31 88 ILE A C 1
ATOM 663 O O . ILE A 1 88 ? -12.897 9.069 13.471 1.00 88.31 88 ILE A O 1
ATOM 667 N N . ILE A 1 89 ? -12.525 7.292 12.136 1.00 84.50 89 ILE A N 1
ATOM 668 C CA . ILE A 1 89 ? -12.010 6.418 13.188 1.00 84.50 89 ILE A CA 1
ATOM 669 C C . ILE A 1 89 ? -10.516 6.691 13.352 1.00 84.50 89 ILE A C 1
ATOM 671 O O . ILE A 1 89 ? -9.755 6.717 12.380 1.00 84.50 89 ILE A O 1
ATOM 675 N N . GLU A 1 90 ? -10.086 6.876 14.597 1.00 76.75 90 GLU A N 1
ATOM 676 C CA . GLU A 1 90 ? -8.682 7.097 14.921 1.00 76.75 90 GLU A CA 1
ATOM 677 C C . GLU A 1 90 ? -7.847 5.849 14.586 1.00 76.75 90 GLU A C 1
ATOM 679 O O . GLU A 1 90 ? -8.089 4.745 15.078 1.00 76.75 90 GLU A O 1
ATOM 684 N N . SER A 1 91 ? -6.864 6.022 13.704 1.00 71.75 91 SER A N 1
ATOM 685 C CA . SER A 1 91 ? -5.931 4.967 13.312 1.00 71.75 91 SER A CA 1
ATOM 686 C C . SER A 1 91 ? -4.869 4.774 14.390 1.00 71.75 91 SER A C 1
ATOM 688 O O . SER A 1 91 ? -4.298 5.758 14.852 1.00 71.75 91 SER A O 1
ATOM 690 N N . HIS A 1 92 ? -4.547 3.529 14.733 1.00 67.19 92 HIS A N 1
ATOM 691 C CA . HIS A 1 92 ? -3.558 3.228 15.771 1.00 6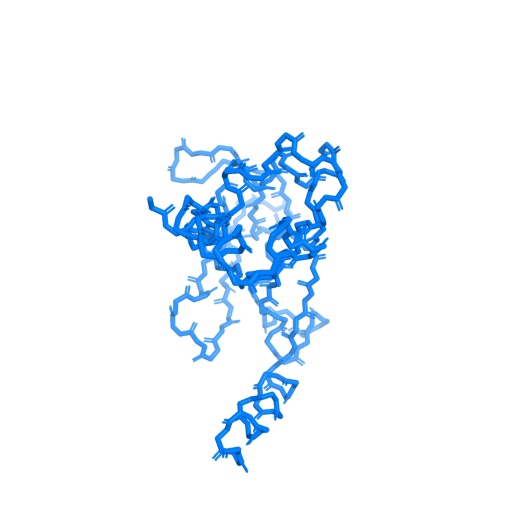7.19 92 HIS A CA 1
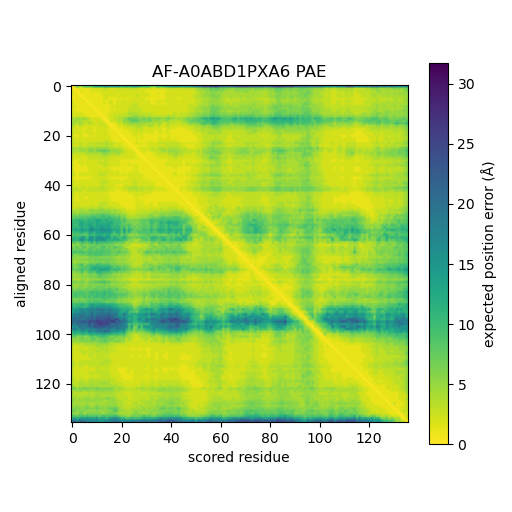ATOM 692 C C . HIS A 1 92 ? -2.354 2.488 15.170 1.00 67.19 92 HIS A C 1
ATOM 694 O O . HIS A 1 92 ? -2.529 1.443 14.526 1.00 67.19 92 HIS A O 1
ATOM 700 N N . SER A 1 93 ? -1.137 3.010 15.373 1.00 62.50 93 SER A N 1
ATOM 701 C CA . SER A 1 93 ? 0.116 2.402 14.908 1.00 62.50 93 SER A CA 1
ATOM 702 C C . SER A 1 93 ? 1.318 2.717 15.814 1.00 62.50 93 SER A C 1
ATOM 704 O O . SER A 1 93 ? 1.626 3.872 16.064 1.00 62.50 93 SER A O 1
ATOM 706 N N . ILE A 1 94 ? 2.115 1.714 16.214 1.00 60.41 94 ILE A N 1
ATOM 707 C CA . ILE A 1 94 ? 3.399 1.934 16.924 1.00 60.41 94 ILE A CA 1
ATOM 708 C C . ILE A 1 94 ? 4.387 2.741 16.054 1.00 60.41 94 ILE A C 1
ATOM 710 O O . ILE A 1 94 ? 5.292 3.400 16.569 1.00 60.41 94 ILE A O 1
ATOM 714 N N . GLY A 1 95 ? 4.226 2.720 14.727 1.00 59.72 95 GLY A N 1
ATOM 715 C CA . GLY A 1 95 ? 4.977 3.592 13.830 1.00 59.72 95 GLY A CA 1
ATOM 716 C C . GLY A 1 95 ? 4.233 4.902 13.576 1.00 59.72 95 GLY A C 1
ATOM 717 O O . GLY A 1 95 ? 3.312 4.927 12.769 1.00 59.72 95 GLY A O 1
ATOM 718 N N . VAL A 1 96 ? 4.714 6.004 14.161 1.00 52.34 96 VAL A N 1
ATOM 719 C CA . VAL A 1 96 ? 4.146 7.376 14.080 1.00 52.34 96 VAL A CA 1
ATOM 720 C C . VAL A 1 96 ? 3.795 7.845 12.652 1.00 52.34 96 VAL A C 1
ATOM 722 O O . VAL A 1 96 ? 2.949 8.707 12.462 1.00 52.34 96 VAL A O 1
ATOM 725 N N . ARG A 1 97 ? 4.425 7.293 11.607 1.00 59.19 97 ARG A N 1
ATOM 726 C CA . ARG A 1 97 ? 4.168 7.663 10.197 1.00 59.19 97 ARG A CA 1
ATOM 727 C C . ARG A 1 97 ? 3.042 6.873 9.520 1.00 59.19 97 ARG A C 1
ATOM 729 O O . ARG A 1 97 ? 2.865 6.987 8.308 1.00 59.19 97 ARG A O 1
ATOM 736 N N . LEU A 1 98 ? 2.331 6.050 10.279 1.00 58.62 98 LEU A N 1
ATOM 737 C CA . LEU A 1 98 ? 1.327 5.109 9.776 1.00 58.62 98 LEU A CA 1
ATOM 738 C C . LEU A 1 98 ? -0.052 5.345 10.334 1.00 58.62 98 LEU A C 1
ATOM 740 O O . LEU A 1 98 ? -1.002 4.766 9.827 1.00 58.62 98 LEU A O 1
ATOM 744 N N . GLU A 1 99 ? -0.143 6.204 11.336 1.00 66.81 99 GLU A N 1
ATOM 745 C CA . GLU A 1 99 ? -1.400 6.694 11.864 1.00 66.81 99 GLU A CA 1
ATOM 746 C C . GLU A 1 99 ? -1.951 7.710 10.873 1.00 66.81 99 GLU A C 1
ATOM 748 O O . GLU A 1 99 ? -1.789 8.925 10.998 1.00 66.81 99 GLU A O 1
ATOM 753 N N . TYR A 1 100 ? -2.508 7.183 9.791 1.00 71.88 100 TYR A N 1
ATOM 754 C CA . TYR A 1 100 ? -3.227 7.985 8.836 1.00 71.88 100 TYR A CA 1
ATOM 755 C C . TYR A 1 100 ? -4.518 7.267 8.467 1.00 71.88 100 TYR A C 1
ATOM 757 O O . TYR A 1 100 ? -4.464 6.172 7.905 1.00 71.88 100 TYR A O 1
ATOM 765 N N . PRO A 1 101 ? -5.689 7.869 8.733 1.00 79.19 101 PRO A N 1
ATOM 766 C CA . PRO A 1 101 ? -6.974 7.217 8.509 1.00 79.19 101 PRO A CA 1
ATOM 767 C C . PRO A 1 101 ? -7.353 7.190 7.022 1.00 79.19 101 PRO A C 1
ATOM 769 O O . PRO A 1 101 ? -8.521 7.059 6.699 1.00 79.19 101 PRO A O 1
ATOM 772 N N . ARG A 1 102 ? -6.397 7.386 6.108 1.00 83.31 102 ARG A N 1
ATOM 773 C CA . ARG A 1 102 ? -6.578 7.631 4.673 1.00 83.31 102 ARG A CA 1
ATOM 774 C C . ARG A 1 102 ? -5.389 7.054 3.909 1.00 83.31 102 ARG A C 1
ATOM 776 O O . ARG A 1 102 ? -4.284 6.966 4.435 1.00 83.31 102 ARG A O 1
ATOM 783 N N . VAL A 1 103 ? -5.585 6.786 2.626 1.00 88.94 103 VAL A N 1
ATOM 784 C CA . VAL A 1 103 ? -4.503 6.488 1.677 1.00 88.94 103 VAL A CA 1
ATOM 785 C C . VAL A 1 103 ? -4.594 7.380 0.433 1.00 88.94 103 VAL A C 1
ATOM 787 O O . VAL A 1 103 ? -5.629 8.005 0.179 1.00 88.94 103 VAL A O 1
ATOM 790 N N . SER A 1 104 ? -3.513 7.476 -0.345 1.00 90.31 104 SER A N 1
ATOM 791 C CA . SER A 1 104 ? -3.511 8.155 -1.650 1.00 90.31 104 SER A CA 1
ATOM 792 C C . SER A 1 104 ? -4.616 7.602 -2.579 1.00 90.31 104 SER A C 1
ATOM 794 O O . SER A 1 104 ? -4.762 6.381 -2.686 1.00 90.31 104 SER A O 1
ATOM 796 N N . PRO A 1 105 ? -5.378 8.473 -3.274 1.00 92.38 105 PRO A N 1
ATOM 797 C CA . PRO A 1 105 ? -6.374 8.055 -4.264 1.00 92.38 105 PRO A CA 1
ATOM 798 C C . PRO A 1 105 ? -5.794 7.181 -5.379 1.00 92.38 105 PRO A C 1
ATOM 800 O O . PRO A 1 105 ? -6.469 6.280 -5.866 1.00 92.38 105 PRO A O 1
ATOM 803 N N . GLU A 1 106 ? -4.537 7.401 -5.769 1.00 94.31 106 GLU A N 1
ATOM 804 C CA . GLU A 1 106 ? -3.864 6.581 -6.774 1.00 94.31 106 GLU A CA 1
ATOM 805 C C . GLU A 1 106 ? -3.674 5.137 -6.299 1.00 94.31 106 GLU A C 1
ATOM 807 O O . GLU A 1 106 ? -3.899 4.210 -7.073 1.00 94.31 106 GLU A O 1
ATOM 812 N N . LEU A 1 107 ? -3.308 4.915 -5.032 1.00 94.56 107 LEU A N 1
ATOM 813 C CA . LEU A 1 107 ? -3.215 3.556 -4.485 1.00 94.56 107 LEU A CA 1
ATOM 814 C C . LEU A 1 107 ? -4.593 2.895 -4.370 1.00 94.56 107 LEU A C 1
ATOM 816 O O . LEU A 1 107 ? -4.718 1.713 -4.684 1.00 94.56 107 LEU A O 1
ATOM 820 N N . SER A 1 108 ? -5.621 3.660 -3.991 1.00 94.00 108 SER A N 1
ATOM 821 C CA . SER A 1 108 ? -7.019 3.207 -4.010 1.00 94.00 108 SER A CA 1
ATOM 822 C C . SER A 1 108 ? -7.437 2.748 -5.406 1.00 94.00 108 SER A C 1
ATOM 824 O O . SER A 1 108 ? -7.950 1.647 -5.572 1.00 94.00 108 SER A O 1
ATOM 826 N N . PHE A 1 109 ? -7.122 3.541 -6.428 1.00 95.44 109 PHE A N 1
ATOM 827 C CA . PHE A 1 109 ? -7.394 3.191 -7.817 1.00 95.44 109 PHE A CA 1
ATOM 828 C C . PHE A 1 109 ? -6.617 1.946 -8.269 1.00 95.44 109 PHE A C 1
ATOM 830 O O . PHE A 1 109 ? -7.194 1.053 -8.885 1.00 95.44 109 PHE A O 1
ATOM 837 N N . LEU A 1 110 ? -5.324 1.843 -7.933 1.00 96.31 110 LEU A N 1
ATOM 838 C CA . LEU A 1 110 ? -4.505 0.672 -8.267 1.00 96.31 110 LEU A CA 1
ATOM 839 C C . LEU A 1 110 ? -5.016 -0.612 -7.599 1.00 96.31 110 LEU A C 1
ATOM 841 O O . LEU A 1 110 ? -4.901 -1.680 -8.205 1.00 96.31 110 LEU A O 1
ATOM 845 N N . LYS A 1 111 ? -5.589 -0.514 -6.390 1.00 95.44 111 LYS A N 1
ATOM 846 C CA . LYS A 1 111 ? -6.304 -1.617 -5.733 1.00 95.44 111 LYS A CA 1
ATOM 847 C C . LYS A 1 111 ? -7.541 -2.016 -6.533 1.00 95.44 111 LYS A C 1
ATOM 849 O O . LYS A 1 111 ? -7.705 -3.191 -6.846 1.00 95.44 111 LYS A O 1
ATOM 854 N N . ASP A 1 112 ? -8.392 -1.049 -6.867 1.00 95.69 112 ASP A N 1
ATOM 855 C CA . ASP A 1 112 ? -9.699 -1.308 -7.480 1.00 95.69 112 ASP A CA 1
ATOM 856 C C . ASP A 1 112 ? -9.583 -1.936 -8.876 1.00 95.69 112 ASP A C 1
ATOM 858 O O . ASP A 1 112 ? -10.367 -2.816 -9.225 1.00 95.69 112 ASP A O 1
ATOM 862 N N . ILE A 1 113 ? -8.570 -1.548 -9.659 1.00 96.56 113 ILE A N 1
ATOM 863 C CA . ILE A 1 113 ? -8.302 -2.156 -10.975 1.00 96.56 113 ILE A CA 1
ATOM 864 C C . ILE A 1 113 ? -7.493 -3.462 -10.892 1.00 96.56 113 ILE A C 1
ATOM 866 O O . ILE A 1 113 ? -7.140 -4.030 -11.924 1.00 96.56 113 ILE A O 1
ATOM 870 N N . GLY A 1 114 ? -7.134 -3.914 -9.685 1.00 96.38 114 GLY A N 1
ATOM 871 C CA . GLY A 1 114 ? -6.341 -5.126 -9.461 1.00 96.38 114 GLY A CA 1
ATOM 872 C C . GLY A 1 114 ? -4.874 -5.020 -9.888 1.00 96.38 114 GLY A C 1
ATOM 873 O O . GLY A 1 114 ? -4.200 -6.038 -10.034 1.00 96.38 114 GLY A O 1
ATOM 874 N N . ARG A 1 115 ? -4.354 -3.805 -10.104 1.00 97.56 115 ARG A N 1
ATOM 875 C CA . ARG A 1 115 ? -2.962 -3.604 -10.527 1.00 97.56 115 ARG A CA 1
ATOM 876 C C . ARG A 1 115 ? -1.976 -3.743 -9.368 1.00 97.56 115 ARG A C 1
ATOM 878 O O . ARG A 1 115 ? -0.839 -4.158 -9.604 1.00 97.56 115 ARG A O 1
ATOM 885 N N . ALA A 1 116 ? -2.386 -3.387 -8.153 1.00 97.19 116 ALA A N 1
ATOM 886 C CA . ALA A 1 116 ? -1.601 -3.560 -6.937 1.00 97.19 116 ALA A CA 1
ATOM 887 C C . ALA A 1 116 ? -2.350 -4.418 -5.910 1.00 97.19 116 ALA A C 1
ATOM 889 O O . ALA A 1 116 ? -3.563 -4.307 -5.741 1.00 97.19 116 ALA A O 1
ATOM 890 N N . GLU A 1 117 ? -1.596 -5.261 -5.216 1.00 96.38 117 GLU A N 1
ATOM 891 C CA . GLU A 1 117 ? -2.064 -6.150 -4.160 1.00 96.38 117 GLU A CA 1
ATOM 892 C C . GLU A 1 117 ? -1.760 -5.503 -2.805 1.00 96.38 117 GLU A C 1
ATOM 894 O O . GLU A 1 117 ? -0.673 -4.954 -2.612 1.00 96.38 117 GLU A O 1
ATOM 899 N N . PHE A 1 118 ? -2.693 -5.574 -1.855 1.00 94.56 118 PHE A N 1
ATOM 900 C CA . PHE A 1 118 ? -2.509 -4.994 -0.527 1.00 94.56 118 PHE A CA 1
ATOM 901 C C . PHE A 1 118 ? -2.684 -6.050 0.554 1.00 94.56 118 PHE A C 1
ATOM 903 O O . PHE A 1 118 ? -3.712 -6.722 0.625 1.00 94.56 118 PHE A O 1
ATOM 910 N N . TYR A 1 119 ? -1.665 -6.174 1.394 1.00 94.38 119 TYR A N 1
ATOM 911 C CA . TYR A 1 119 ? -1.622 -7.090 2.527 1.00 94.38 119 TYR A CA 1
ATOM 912 C C . TYR A 1 119 ? -1.431 -6.310 3.816 1.00 94.38 119 TYR A C 1
ATOM 914 O O . TYR A 1 119 ? -1.139 -5.117 3.806 1.00 94.38 119 TYR A O 1
ATOM 922 N N . THR A 1 120 ? -1.573 -6.988 4.945 1.00 91.25 120 THR A N 1
ATOM 923 C CA . THR A 1 120 ? -1.445 -6.372 6.261 1.00 91.25 120 THR A CA 1
ATOM 924 C C . THR A 1 120 ? -0.446 -7.145 7.101 1.00 91.25 120 THR A C 1
ATOM 926 O O . THR A 1 120 ? -0.436 -8.372 7.031 1.00 91.25 120 THR A O 1
ATOM 929 N N . ILE A 1 121 ? 0.336 -6.446 7.918 1.00 90.88 121 ILE A N 1
ATOM 930 C CA . ILE A 1 121 ? 1.306 -7.051 8.834 1.00 90.88 121 ILE A CA 1
ATOM 931 C C . ILE A 1 121 ? 1.082 -6.546 10.262 1.00 90.88 121 ILE A C 1
ATOM 933 O O . ILE A 1 121 ? 0.812 -5.362 10.485 1.00 90.88 121 ILE A O 1
ATOM 937 N N . THR A 1 122 ? 1.161 -7.442 11.234 1.00 89.75 122 THR A N 1
ATOM 938 C CA . THR A 1 122 ? 1.075 -7.136 12.666 1.00 89.75 122 THR A CA 1
ATOM 939 C C . THR A 1 122 ? 2.400 -6.589 13.195 1.00 89.75 122 THR A C 1
ATOM 941 O O . THR A 1 122 ? 3.454 -6.719 12.567 1.00 89.75 122 THR A O 1
ATOM 944 N N . TYR A 1 123 ? 2.377 -5.979 14.382 1.00 85.25 123 TYR A N 1
ATOM 945 C CA . TYR A 1 123 ? 3.618 -5.544 15.029 1.00 85.25 123 TYR A CA 1
ATOM 946 C C . TYR A 1 123 ? 4.560 -6.697 15.350 1.00 85.25 123 TYR A C 1
ATOM 948 O O . TYR A 1 123 ? 5.771 -6.511 15.287 1.00 85.25 123 TYR A O 1
ATOM 956 N N . GLU A 1 124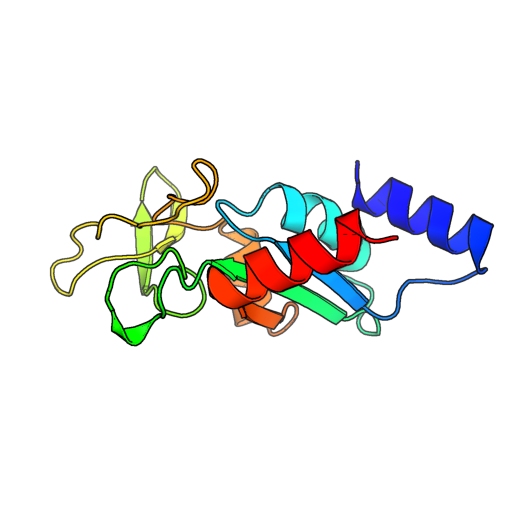 ? 4.021 -7.863 15.703 1.00 88.62 124 GLU A N 1
ATOM 957 C CA . GLU A 1 124 ? 4.834 -9.034 16.010 1.00 88.62 124 GLU A CA 1
ATOM 958 C C . GLU A 1 124 ? 5.639 -9.461 14.779 1.00 88.62 124 GLU A C 1
ATOM 960 O O . GLU A 1 124 ? 6.865 -9.544 14.843 1.00 88.62 124 GLU A O 1
ATOM 965 N N . GLU A 1 125 ? 4.975 -9.607 13.633 1.00 90.50 125 GLU A N 1
ATOM 966 C CA . GLU A 1 125 ? 5.617 -9.936 12.356 1.00 90.50 125 GLU A CA 1
ATOM 967 C C . GLU A 1 125 ? 6.630 -8.856 11.932 1.00 90.50 125 GLU A C 1
ATOM 969 O O . GLU A 1 125 ? 7.740 -9.168 11.492 1.00 90.50 125 GLU A O 1
ATOM 974 N N . ALA A 1 126 ? 6.299 -7.573 12.117 1.00 88.56 126 ALA A N 1
ATOM 975 C CA . ALA A 1 126 ? 7.213 -6.473 11.811 1.00 88.56 126 ALA A CA 1
ATOM 976 C C . ALA A 1 126 ? 8.467 -6.479 12.708 1.00 88.56 126 ALA A C 1
ATOM 978 O O . ALA A 1 126 ? 9.576 -6.224 12.228 1.00 88.56 126 ALA A O 1
ATOM 979 N N . LEU A 1 127 ? 8.321 -6.781 14.003 1.00 89.38 127 LEU A N 1
ATOM 980 C CA . LEU A 1 127 ? 9.439 -6.890 14.945 1.00 89.38 127 LEU A CA 1
ATOM 981 C C . LEU A 1 127 ? 10.312 -8.111 14.655 1.00 89.38 127 LEU A C 1
ATOM 983 O O . LEU A 1 127 ? 11.537 -7.996 14.718 1.00 89.38 127 LEU A O 1
ATOM 987 N N . GLN A 1 128 ? 9.709 -9.243 14.290 1.00 91.00 128 GLN A N 1
ATOM 988 C CA . GLN A 1 128 ? 10.439 -10.429 13.838 1.00 91.00 128 GLN A CA 1
ATOM 989 C C . GLN A 1 128 ? 11.268 -10.115 12.586 1.00 91.00 128 GLN A C 1
ATOM 991 O O . GLN A 1 128 ? 12.469 -10.386 12.560 1.00 91.00 128 GLN A O 1
ATOM 996 N N . GLY A 1 129 ? 10.667 -9.458 11.588 1.00 89.69 129 GLY A N 1
ATOM 997 C CA . GLY A 1 129 ? 11.372 -9.021 10.381 1.00 89.69 129 GLY A CA 1
ATOM 998 C C . GLY A 1 129 ? 12.515 -8.049 10.686 1.00 89.69 129 GLY A C 1
ATOM 999 O O . GLY A 1 129 ? 13.627 -8.219 10.188 1.00 89.69 129 GLY A O 1
ATOM 1000 N N . LYS A 1 130 ? 12.283 -7.071 11.574 1.00 89.75 130 LYS A N 1
ATOM 1001 C CA . LYS A 1 130 ? 13.342 -6.172 12.054 1.00 89.75 130 LYS A CA 1
ATOM 1002 C C . LYS A 1 130 ? 14.489 -6.956 12.690 1.00 89.75 130 LYS A C 1
ATOM 1004 O O . LYS A 1 130 ? 15.639 -6.650 12.393 1.00 89.75 130 LYS A O 1
ATOM 1009 N N . HIS A 1 131 ? 14.187 -7.912 13.570 1.00 91.19 131 HIS A N 1
ATOM 1010 C CA . HIS A 1 131 ? 15.203 -8.704 14.260 1.00 91.19 131 HIS A CA 1
ATOM 1011 C C . HIS A 1 131 ? 16.058 -9.495 13.266 1.00 91.19 131 HIS A C 1
ATOM 1013 O O . HIS A 1 131 ? 17.278 -9.447 13.352 1.00 91.19 131 HIS A O 1
ATOM 1019 N N . LEU A 1 132 ? 15.433 -10.112 12.260 1.00 92.62 132 LEU A N 1
ATOM 1020 C CA . LEU A 1 132 ? 16.151 -10.813 11.199 1.00 92.62 132 LEU A CA 1
ATOM 1021 C C . LEU A 1 132 ? 17.112 -9.882 10.443 1.00 92.62 132 LEU A C 1
ATOM 1023 O O . LEU A 1 132 ? 18.269 -10.234 10.259 1.00 92.62 132 LEU A O 1
ATOM 1027 N N . CYS A 1 133 ? 16.668 -8.684 10.051 1.00 89.56 133 CYS A N 1
ATOM 1028 C CA . CYS A 1 133 ? 17.492 -7.748 9.279 1.00 89.56 133 CYS A CA 1
ATOM 1029 C C . CYS A 1 133 ? 18.706 -7.197 10.039 1.00 89.56 133 CYS A C 1
ATOM 1031 O O . CYS A 1 133 ? 19.689 -6.832 9.405 1.00 89.56 133 CYS A O 1
ATOM 1033 N N . ILE A 1 134 ? 18.637 -7.091 11.370 1.00 91.31 134 ILE A N 1
ATOM 1034 C CA . ILE A 1 134 ? 19.760 -6.604 12.194 1.00 91.31 134 ILE A CA 1
ATOM 1035 C C . ILE A 1 134 ? 20.704 -7.725 12.643 1.00 91.31 134 ILE A C 1
ATOM 1037 O O . ILE A 1 134 ? 21.736 -7.442 13.245 1.00 91.31 134 ILE A O 1
ATOM 1041 N N . SER A 1 135 ? 20.335 -8.985 12.408 1.00 82.38 135 SER A N 1
ATOM 1042 C CA . SER A 1 135 ? 21.150 -10.161 12.726 1.00 82.38 135 SER A CA 1
ATOM 1043 C C . SER A 1 135 ? 22.018 -10.641 11.552 1.00 82.38 135 SER A C 1
ATOM 1045 O O . SER A 1 135 ? 22.690 -11.662 11.693 1.00 82.38 135 SER A O 1
ATOM 1047 N N . ILE A 1 136 ? 21.996 -9.927 10.421 1.00 61.53 136 ILE A N 1
ATOM 1048 C CA . ILE A 1 136 ? 22.800 -10.163 9.206 1.00 61.53 136 ILE A CA 1
ATOM 1049 C C . ILE A 1 136 ? 23.955 -9.161 9.181 1.00 61.53 136 ILE A C 1
ATOM 1051 O O . ILE A 1 136 ? 25.078 -9.578 8.825 1.00 61.53 136 ILE A O 1
#

Mean predicted aligned error: 5.1 Å

Nearest PDB structures (foldseek):
  6amh-assembly2_D  TM=9.760E-01  e=9.545E-17  Pyrococcus furiosus DSM 3638
  6am8-assembly2_D  TM=9.822E-01  e=2.715E-16  Pyrococcus furiosus DSM 3638
  5kzm-assembly1_B  TM=9.782E-01  e=2.232E-16  Francisella tularensis subsp. tularensis SCHU S4
  7ka1-assembly1_B  TM=9.740E-01  e=3.764E-16  Salmonella enterica subsp. enterica serovar Typhimurium str. LT2
  7lev-assembly1_B  TM=9.781E-01  e=1.003E-15  Salmonella enterica subsp. enterica serovar Typhimurium

Foldseek 3Di:
DQQVVQQVVCCVPPNDHDQEDEDEFAQCPNLCSNCVNCLPVQSYAREYEFEQEQHVVVLAGLQQLVDFDFDDDPHDTAGFDADPVRHHRFHHDPPPRRRDRGYDRVVRVCVVVVSYHYYYDYPVRVVVVVVVVVVD

Solvent-accessible surface area (backbone atoms only — not comparable to full-atom values): 7389 Å² total; per-residue (Å²): 105,62,16,52,54,49,50,52,48,30,39,73,74,70,71,41,79,66,61,63,47,78,31,64,34,32,52,31,67,67,29,49,41,42,42,61,71,43,71,86,40,81,81,34,45,37,36,39,34,21,40,16,22,92,30,66,91,70,69,40,21,21,38,20,87,85,70,30,44,80,47,76,58,97,93,42,67,23,32,20,30,51,51,99,86,67,48,76,43,79,35,32,45,97,51,81,80,26,50,33,42,35,40,42,44,67,59,44,49,32,43,75,72,65,64,32,48,79,49,70,42,35,53,66,60,51,49,51,53,51,53,55,68,75,74,112

Organism: NCBI:txid126358

pLDDT: mean 88.37, std 9.88, range [52.34, 98.38]

InterPro domains:
  IPR023026 Tryptophan synthase beta chain/beta chain-like [PTHR48077] (1-133)
  IPR036052 Tryptophan synthase beta chain-like, PALP domain superfamily [G3DSA:3.40.50.1100] (1-133)
  IPR036052 Tryptophan synthase beta chain-like, PALP domain superfamily [SSF53686] (2-132)

Secondary structure (DSSP, 8-state):
-THHHHHHHHHHHHSS--SEEEEEESSSHHHHHHHGGGTT-TTSEEEEEEEEET-GGGS----HHHH-EEEEETTEEEEE-B-TT-PBPPP--SSTTS--SB--HHHHHHHHTTSEEEEEEEHHHHHHHHHHHH--